Protein AF-A0A962MDW3-F1 (afdb_monomer_lite)

Structure (mmCIF, N/CA/C/O backbone):
data_AF-A0A962MDW3-F1
#
_entry.id   AF-A0A962MDW3-F1
#
loop_
_atom_site.group_PDB
_atom_site.id
_atom_site.type_symbol
_atom_site.label_atom_id
_atom_site.label_alt_id
_atom_site.label_comp_id
_atom_site.label_asym_id
_atom_site.label_entity_id
_atom_site.label_seq_id
_atom_site.pdbx_PDB_ins_code
_atom_site.Cartn_x
_atom_site.Cartn_y
_atom_site.Cartn_z
_atom_site.occupancy
_atom_site.B_iso_or_equiv
_atom_site.auth_seq_id
_atom_site.auth_comp_id
_atom_site.auth_asym_id
_atom_site.auth_atom_id
_atom_site.pdbx_PDB_model_num
ATOM 1 N N . MET A 1 1 ? -18.356 14.597 -3.830 1.00 84.62 1 MET A N 1
ATOM 2 C CA . MET A 1 1 ? -17.204 13.673 -3.774 1.00 84.62 1 MET A CA 1
ATOM 3 C C . MET A 1 1 ? -15.947 14.522 -3.686 1.00 84.62 1 MET A C 1
ATOM 5 O O . MET A 1 1 ? -15.780 15.377 -4.545 1.00 84.62 1 MET A O 1
ATOM 9 N N . ARG A 1 2 ? -15.138 14.364 -2.633 1.00 94.00 2 ARG A N 1
ATOM 10 C CA . ARG A 1 2 ? -13.846 15.051 -2.466 1.00 94.00 2 ARG A CA 1
ATOM 11 C C . ARG A 1 2 ? -12.749 14.017 -2.695 1.00 94.00 2 ARG A C 1
ATOM 13 O O . ARG A 1 2 ? -12.866 12.910 -2.183 1.00 94.00 2 ARG A O 1
ATOM 20 N N . ILE A 1 3 ? -11.752 14.368 -3.497 1.00 94.50 3 ILE A N 1
ATOM 21 C CA . ILE A 1 3 ? -10.598 13.522 -3.810 1.00 94.50 3 ILE A CA 1
ATOM 22 C C . ILE A 1 3 ? -9.363 14.311 -3.394 1.00 94.50 3 ILE A C 1
ATOM 24 O O . ILE A 1 3 ? -9.259 15.492 -3.724 1.00 94.50 3 ILE A O 1
ATOM 28 N N . GLU A 1 4 ? -8.463 13.669 -2.658 1.00 93.94 4 GLU A N 1
ATOM 29 C CA . GLU A 1 4 ? -7.244 14.276 -2.125 1.00 93.94 4 GLU A CA 1
ATOM 30 C C . GLU A 1 4 ? -6.061 13.346 -2.370 1.00 93.94 4 GLU A C 1
ATOM 32 O O . GLU A 1 4 ? -6.208 12.123 -2.360 1.00 93.94 4 GLU A O 1
ATOM 37 N N . VAL A 1 5 ? -4.891 13.937 -2.596 1.00 93.31 5 VAL A N 1
ATOM 38 C CA . VAL A 1 5 ? -3.632 13.199 -2.691 1.00 93.31 5 VAL A CA 1
ATOM 39 C C . VAL A 1 5 ? -3.054 13.101 -1.285 1.00 93.31 5 VAL A C 1
ATOM 41 O O . VAL A 1 5 ? -2.717 14.123 -0.696 1.00 93.31 5 VAL A O 1
ATOM 44 N N . LEU A 1 6 ? -2.956 11.883 -0.747 1.00 92.44 6 LEU A N 1
ATOM 45 C CA . LEU A 1 6 ? -2.318 11.639 0.553 1.00 92.44 6 LEU A CA 1
ATOM 46 C C . LEU A 1 6 ? -0.795 11.552 0.421 1.00 92.44 6 LEU A C 1
ATOM 48 O O . LEU A 1 6 ? -0.069 12.079 1.253 1.00 92.44 6 LEU A O 1
ATOM 52 N N . ILE A 1 7 ? -0.312 10.903 -0.641 1.00 90.50 7 ILE A N 1
ATOM 53 C CA . ILE A 1 7 ? 1.114 10.742 -0.925 1.00 90.50 7 ILE A CA 1
ATOM 54 C C . ILE A 1 7 ? 1.372 11.042 -2.389 1.00 90.50 7 ILE A C 1
ATOM 56 O O . ILE A 1 7 ? 0.727 10.476 -3.272 1.00 90.50 7 ILE A O 1
ATOM 60 N N . ASP A 1 8 ? 2.363 11.893 -2.625 1.00 89.25 8 ASP A N 1
ATOM 61 C CA . ASP A 1 8 ? 2.834 12.231 -3.959 1.00 89.25 8 ASP A CA 1
ATOM 62 C C . ASP A 1 8 ? 4.069 11.383 -4.320 1.00 89.25 8 ASP A C 1
ATOM 64 O O . ASP A 1 8 ? 5.153 11.558 -3.761 1.00 89.25 8 ASP A O 1
ATOM 68 N N . GLY A 1 9 ? 3.894 10.413 -5.224 1.00 76.38 9 GLY A N 1
ATOM 69 C CA . GLY A 1 9 ? 4.999 9.835 -6.002 1.00 76.38 9 GLY A CA 1
ATOM 70 C C . GLY A 1 9 ? 5.986 8.876 -5.314 1.00 76.38 9 GLY A C 1
ATOM 71 O O . GLY A 1 9 ? 7.158 8.877 -5.680 1.00 76.38 9 GLY A O 1
ATOM 72 N N . GLN A 1 10 ? 5.573 8.026 -4.364 1.00 77.25 10 GLN A N 1
ATOM 73 C CA . GLN A 1 10 ? 6.524 7.115 -3.687 1.00 77.25 10 GLN A CA 1
ATOM 74 C C . GLN A 1 10 ? 6.748 5.733 -4.330 1.00 77.25 10 GLN A C 1
ATOM 76 O O . GLN A 1 10 ? 7.771 5.111 -4.039 1.00 77.25 10 GLN A O 1
ATOM 81 N N . ALA A 1 11 ? 5.841 5.251 -5.182 1.00 90.12 11 ALA A N 1
ATOM 82 C CA . ALA A 1 11 ? 5.920 3.921 -5.794 1.00 90.12 11 ALA A CA 1
ATOM 83 C C . ALA A 1 11 ? 6.127 4.015 -7.311 1.00 90.12 11 ALA A C 1
ATOM 85 O O . ALA A 1 11 ? 5.521 4.859 -7.970 1.00 90.12 11 ALA A O 1
ATOM 86 N N . SER A 1 12 ? 6.939 3.113 -7.867 1.00 93.81 12 SER A N 1
ATOM 87 C CA . SER A 1 12 ? 7.079 2.953 -9.324 1.00 93.81 12 SER A CA 1
ATOM 88 C C . SER A 1 12 ? 5.808 2.351 -9.927 1.00 93.81 12 SER A C 1
ATOM 90 O O . SER A 1 12 ? 5.378 2.746 -11.009 1.00 93.81 12 SER A O 1
ATOM 92 N N . LEU A 1 13 ? 5.192 1.417 -9.199 1.00 94.38 13 LEU A N 1
ATOM 93 C CA . LEU A 1 13 ? 3.866 0.874 -9.467 1.00 94.38 13 LEU A CA 1
ATOM 94 C C . LEU A 1 13 ? 3.154 0.640 -8.129 1.00 94.38 13 LEU A C 1
ATOM 96 O O . LEU A 1 13 ? 3.603 -0.181 -7.344 1.00 94.38 13 LEU A O 1
ATOM 100 N N . GLY A 1 14 ? 2.073 1.371 -7.845 1.00 93.81 14 GLY A N 1
ATOM 101 C CA . GLY A 1 14 ? 1.294 1.183 -6.615 1.00 93.81 14 GLY A CA 1
ATOM 102 C C . GLY A 1 14 ? 0.242 0.084 -6.771 1.00 93.81 14 GLY A C 1
ATOM 103 O O . GLY A 1 14 ? -0.630 0.194 -7.632 1.00 93.81 14 GLY A O 1
ATOM 104 N N . GLU A 1 15 ? 0.301 -0.955 -5.937 1.00 96.75 15 GLU A N 1
ATOM 105 C CA . GLU A 1 15 ? -0.549 -2.149 -6.055 1.00 96.75 15 GLU A CA 1
ATOM 106 C C . GLU A 1 15 ? -1.125 -2.599 -4.709 1.00 96.75 15 GLU A C 1
ATOM 108 O O . GLU A 1 15 ? -0.540 -2.371 -3.654 1.00 96.75 15 GLU A O 1
ATOM 113 N N . GLY A 1 16 ? -2.259 -3.304 -4.749 1.00 96.25 16 GLY A N 1
ATOM 114 C CA . GLY A 1 16 ? -2.819 -4.001 -3.586 1.00 96.25 16 GLY A CA 1
ATOM 115 C C . GLY A 1 16 ? -3.055 -3.120 -2.349 1.00 96.25 16 GLY A C 1
ATOM 116 O O . GLY A 1 16 ? -2.532 -3.461 -1.288 1.00 96.25 16 GLY A O 1
ATOM 117 N N . PRO A 1 17 ? -3.816 -2.009 -2.451 1.00 96.56 17 PRO A N 1
ATOM 118 C CA . PRO A 1 17 ? -4.124 -1.181 -1.291 1.00 96.56 17 PRO A CA 1
ATOM 119 C C . PRO A 1 17 ? -4.910 -1.983 -0.244 1.00 96.56 17 PRO A C 1
ATOM 121 O O . PRO A 1 17 ? -5.935 -2.593 -0.553 1.00 96.56 17 PRO A O 1
ATOM 124 N N . LEU A 1 18 ? -4.443 -1.948 1.002 1.00 98.12 18 LEU A N 1
ATOM 125 C CA . LEU A 1 18 ? -5.058 -2.616 2.147 1.00 98.12 18 LEU A CA 1
ATOM 126 C C . LEU A 1 18 ? -5.080 -1.667 3.344 1.00 98.12 18 LEU A C 1
ATOM 128 O O . LEU A 1 18 ? -4.032 -1.203 3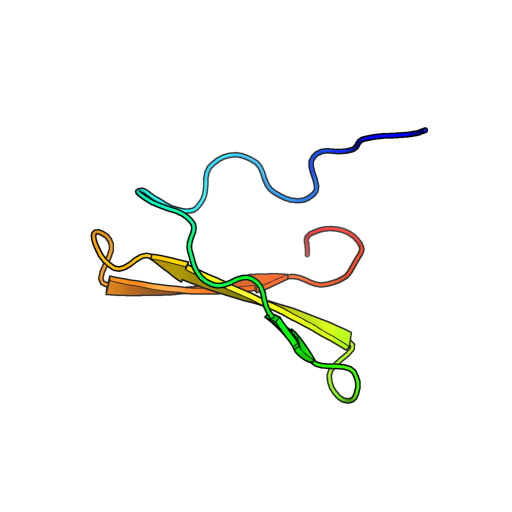.782 1.00 98.12 18 LEU A O 1
ATOM 132 N N . TRP A 1 19 ? -6.259 -1.408 3.904 1.00 98.06 19 TRP A N 1
ATOM 133 C CA . TRP A 1 19 ? -6.370 -0.685 5.169 1.00 98.06 19 TRP A CA 1
ATOM 134 C C . TRP A 1 19 ? -6.356 -1.662 6.344 1.00 98.06 19 TRP A C 1
ATOM 136 O O . TRP A 1 19 ? -7.280 -2.464 6.493 1.00 98.06 19 TRP A O 1
ATOM 146 N N . ASP A 1 20 ? -5.336 -1.570 7.192 1.00 98.50 20 ASP A N 1
ATOM 147 C CA . ASP A 1 20 ? -5.314 -2.249 8.481 1.00 98.50 20 ASP A CA 1
ATOM 148 C C . ASP A 1 20 ? -6.052 -1.398 9.526 1.00 98.50 20 ASP A C 1
ATOM 150 O O . ASP A 1 20 ? -5.651 -0.277 9.857 1.00 98.50 20 ASP A O 1
ATOM 154 N N . VAL A 1 21 ? -7.162 -1.931 10.044 1.00 98.31 21 VAL A N 1
ATOM 155 C CA . VAL A 1 21 ? -8.022 -1.228 11.007 1.00 98.31 21 VAL A CA 1
ATOM 156 C C . VAL A 1 21 ? -7.366 -1.121 12.382 1.00 98.31 21 VAL A C 1
ATOM 158 O O . VAL A 1 21 ? -7.587 -0.132 13.077 1.00 98.31 21 VAL A O 1
ATOM 161 N N . GLN A 1 22 ? -6.577 -2.108 12.797 1.00 98.31 22 GLN A N 1
ATOM 162 C CA . GLN A 1 22 ? -5.966 -2.102 14.122 1.00 98.31 22 GLN A CA 1
ATOM 163 C C . GLN A 1 22 ? -4.842 -1.064 14.197 1.00 98.31 22 GLN A C 1
ATOM 165 O O . GLN A 1 22 ? -4.745 -0.327 15.176 1.00 98.31 22 GLN A O 1
ATOM 170 N N . GLU A 1 23 ? -4.023 -0.973 13.154 1.00 98.12 23 GLU A N 1
ATOM 171 C CA . GLU A 1 23 ? -2.911 -0.030 13.075 1.00 98.12 23 GLU A CA 1
ATOM 172 C C . GLU A 1 23 ? -3.330 1.354 12.566 1.00 98.12 23 GLU A C 1
ATOM 174 O O . GLU A 1 23 ? -2.590 2.322 12.750 1.00 98.12 23 GLU A O 1
ATOM 179 N N . GLN A 1 24 ? -4.512 1.469 11.950 1.00 98.06 24 GLN A N 1
ATOM 180 C CA . GLN A 1 24 ? -4.976 2.673 11.251 1.00 98.06 24 GLN A CA 1
ATOM 181 C C . GLN A 1 24 ? -3.978 3.100 10.172 1.00 98.06 24 GLN A C 1
ATOM 183 O O . GLN A 1 24 ? -3.454 4.222 10.176 1.00 98.06 24 GLN A O 1
ATOM 188 N N . ARG A 1 25 ? -3.659 2.158 9.281 1.00 98.00 25 ARG A N 1
ATOM 189 C CA . ARG A 1 25 ? -2.635 2.329 8.251 1.00 98.00 25 ARG A CA 1
ATOM 190 C C . ARG A 1 25 ? -3.078 1.749 6.914 1.00 98.00 25 ARG A C 1
ATOM 192 O O . ARG A 1 25 ? -3.587 0.634 6.852 1.00 98.00 25 ARG A O 1
ATOM 199 N N . LEU A 1 26 ? -2.837 2.498 5.841 1.00 97.19 26 LEU A N 1
ATOM 200 C CA . LEU A 1 26 ? -2.943 2.029 4.467 1.00 97.19 26 LEU A CA 1
ATOM 201 C C . LEU A 1 26 ? -1.604 1.425 4.068 1.00 97.19 26 LEU A C 1
ATOM 203 O O . LEU A 1 26 ? -0.591 2.112 4.135 1.00 97.19 26 LEU A O 1
ATOM 207 N N . TYR A 1 27 ? -1.614 0.180 3.623 1.00 97.25 27 TYR A N 1
ATOM 208 C CA . TYR A 1 27 ? -0.481 -0.525 3.045 1.00 97.25 27 TYR A CA 1
ATOM 209 C C . TYR A 1 27 ? -0.671 -0.685 1.540 1.00 97.25 27 TYR A C 1
ATOM 211 O O . TYR A 1 27 ? -1.795 -0.866 1.076 1.0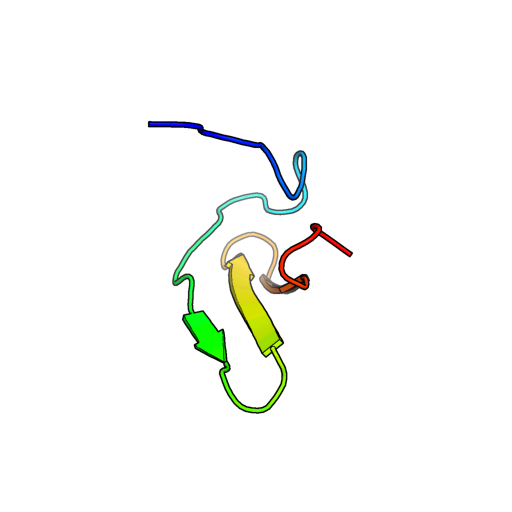0 97.25 27 TYR A O 1
ATOM 219 N N . TRP A 1 28 ? 0.421 -0.646 0.782 1.00 96.25 28 TRP A N 1
ATOM 220 C CA . TRP A 1 28 ? 0.437 -1.024 -0.632 1.00 96.25 28 TRP A CA 1
ATOM 221 C C . TRP A 1 28 ? 1.820 -1.529 -1.038 1.00 96.25 28 TRP A C 1
ATOM 223 O O . TRP A 1 28 ? 2.827 -1.295 -0.362 1.00 96.25 28 TRP A O 1
ATOM 233 N N . LEU A 1 29 ? 1.859 -2.257 -2.145 1.00 96.69 29 LEU A N 1
ATOM 234 C CA . LEU A 1 29 ? 3.058 -2.873 -2.691 1.00 96.69 29 LEU A CA 1
ATOM 235 C C . LEU A 1 29 ? 3.601 -2.045 -3.857 1.00 96.69 29 LEU A C 1
ATOM 237 O O . LEU A 1 29 ? 2.840 -1.406 -4.581 1.00 96.69 29 LEU A O 1
ATOM 241 N N . ASP A 1 30 ? 4.917 -2.109 -4.035 1.00 96.62 30 ASP A N 1
ATOM 242 C CA . ASP A 1 30 ? 5.613 -1.742 -5.267 1.00 96.62 30 ASP A CA 1
ATOM 243 C C . ASP A 1 30 ? 6.475 -2.928 -5.708 1.00 96.62 30 ASP A C 1
ATOM 245 O O . ASP A 1 30 ? 7.579 -3.142 -5.192 1.00 96.62 30 ASP A O 1
ATOM 249 N N . SER A 1 31 ? 5.954 -3.743 -6.630 1.00 96.31 31 SER A N 1
ATOM 250 C CA . SER A 1 31 ? 6.635 -4.951 -7.112 1.00 96.31 31 SER A CA 1
ATOM 251 C C . SER A 1 31 ? 7.871 -4.637 -7.960 1.00 96.31 31 SER A C 1
ATOM 253 O O . SER A 1 31 ? 8.867 -5.362 -7.890 1.00 96.31 31 SER A O 1
ATOM 255 N N . LEU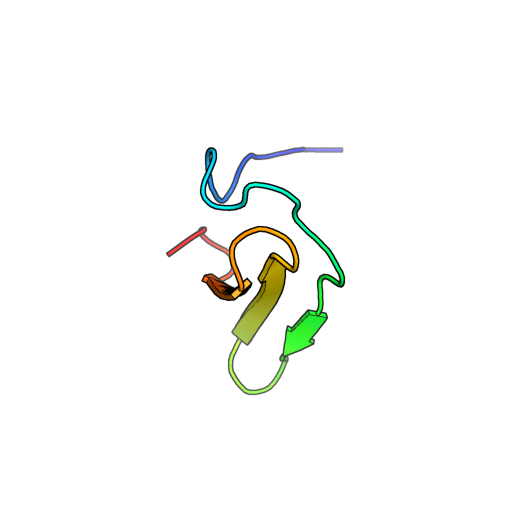 A 1 32 ? 7.854 -3.522 -8.698 1.00 96.38 32 LEU A N 1
ATOM 256 C CA . LEU A 1 32 ? 8.990 -3.056 -9.494 1.00 96.38 32 LEU A CA 1
ATOM 257 C C . LEU A 1 32 ? 10.101 -2.500 -8.594 1.00 96.38 32 LEU A C 1
ATOM 259 O O . LEU A 1 32 ? 11.276 -2.818 -8.782 1.00 96.38 32 LEU A O 1
ATOM 263 N N . GLY A 1 33 ? 9.723 -1.714 -7.584 1.00 95.06 33 GLY A N 1
ATOM 264 C CA . GLY A 1 33 ? 10.630 -1.141 -6.590 1.00 95.06 33 GLY A CA 1
ATOM 265 C C . GLY A 1 33 ? 11.054 -2.105 -5.479 1.00 95.06 33 GLY A C 1
ATOM 266 O O . GLY A 1 33 ? 11.977 -1.785 -4.728 1.00 95.06 33 GLY A O 1
ATOM 267 N N . LYS A 1 34 ? 10.412 -3.279 -5.378 1.00 95.62 34 LYS A N 1
ATOM 268 C CA . LYS A 1 34 ? 10.586 -4.289 -4.316 1.00 95.62 34 LYS A CA 1
ATOM 269 C C . LYS A 1 34 ? 10.388 -3.709 -2.912 1.00 95.62 34 LYS A C 1
ATOM 271 O O . LYS A 1 34 ? 11.189 -3.960 -2.009 1.00 95.62 34 LYS A O 1
ATOM 276 N N . LYS A 1 35 ? 9.335 -2.909 -2.734 1.00 96.25 35 LYS A N 1
ATOM 277 C CA . LYS A 1 35 ? 9.027 -2.219 -1.474 1.00 96.25 35 LYS A CA 1
ATOM 278 C C . LYS A 1 35 ? 7.593 -2.464 -1.033 1.00 96.25 35 LYS A C 1
ATOM 280 O O . LYS A 1 35 ? 6.704 -2.722 -1.839 1.00 96.25 35 LYS A O 1
ATOM 285 N N . ILE A 1 36 ? 7.394 -2.343 0.274 1.00 96.31 36 ILE A N 1
ATOM 286 C CA . ILE A 1 36 ? 6.080 -2.201 0.892 1.00 96.31 36 ILE A CA 1
ATOM 287 C C . ILE A 1 36 ? 6.028 -0.786 1.442 1.00 96.31 36 ILE A C 1
ATOM 289 O O . ILE A 1 36 ? 6.939 -0.359 2.154 1.00 96.31 36 ILE A O 1
ATOM 293 N N . HIS A 1 37 ? 4.974 -0.071 1.097 1.00 95.94 37 HIS A N 1
ATOM 294 C CA . HIS A 1 37 ? 4.734 1.278 1.562 1.00 95.94 37 HIS A CA 1
ATOM 295 C C . HIS A 1 37 ? 3.583 1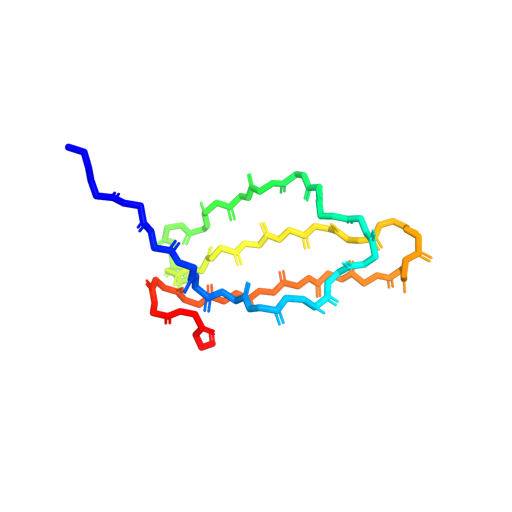.296 2.557 1.00 95.94 37 HIS A C 1
ATOM 297 O O . HIS A 1 37 ? 2.746 0.389 2.590 1.00 95.94 37 HIS A O 1
ATOM 303 N N . ARG A 1 38 ? 3.562 2.347 3.371 1.00 96.50 38 ARG A N 1
ATOM 304 C CA . ARG A 1 38 ? 2.523 2.574 4.358 1.00 96.50 38 ARG A CA 1
ATOM 305 C C . ARG A 1 38 ? 2.309 4.059 4.583 1.00 96.50 38 ARG A C 1
ATOM 307 O O . ARG A 1 38 ? 3.287 4.798 4.594 1.00 96.50 38 ARG A O 1
ATOM 314 N N . CYS A 1 39 ? 1.071 4.447 4.864 1.00 96.44 39 CYS A N 1
ATOM 315 C CA . CYS A 1 39 ? 0.765 5.736 5.467 1.00 96.44 39 CYS A CA 1
ATOM 316 C C . CYS A 1 39 ? -0.445 5.672 6.392 1.00 96.44 39 CYS A C 1
ATOM 318 O O . CYS A 1 39 ? -1.190 4.691 6.392 1.00 96.44 39 CYS A O 1
ATOM 320 N N . ASP A 1 40 ? -0.654 6.708 7.190 1.00 96.38 40 ASP A N 1
ATOM 321 C CA . ASP A 1 40 ? -1.932 6.924 7.867 1.00 96.38 40 ASP A CA 1
ATOM 322 C C . ASP A 1 40 ? -2.958 7.654 6.976 1.00 96.38 40 ASP A C 1
ATOM 324 O O . ASP A 1 40 ? -2.726 7.904 5.791 1.00 96.38 40 ASP A O 1
ATOM 328 N N . ALA A 1 41 ? -4.124 7.985 7.540 1.00 95.19 41 ALA A N 1
ATOM 329 C CA . ALA A 1 41 ? -5.201 8.672 6.822 1.00 95.19 41 ALA A CA 1
ATOM 330 C C . ALA A 1 41 ? -4.864 10.124 6.420 1.00 95.19 41 ALA A C 1
ATOM 332 O O . ALA A 1 41 ? -5.610 10.725 5.650 1.00 95.19 41 ALA A O 1
ATOM 333 N N . SER A 1 42 ? -3.770 10.687 6.940 1.00 94.44 42 SER A N 1
ATOM 334 C CA . SER A 1 42 ? -3.246 12.004 6.570 1.00 94.44 42 SER A CA 1
ATOM 335 C C . SER A 1 42 ? -2.096 11.939 5.561 1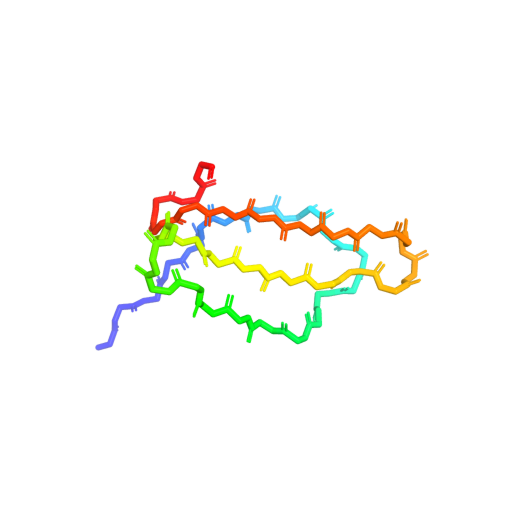.00 94.44 42 SER A C 1
ATOM 337 O O . SER A 1 42 ? -1.693 12.977 5.045 1.00 94.44 42 SER A O 1
ATOM 339 N N . GLY A 1 43 ? -1.601 10.735 5.250 1.00 92.56 43 GLY A N 1
ATOM 340 C CA . GLY A 1 43 ? -0.471 10.527 4.344 1.00 92.56 43 GLY A CA 1
ATOM 341 C C . GLY A 1 43 ? 0.904 10.502 5.021 1.00 92.56 43 GLY A C 1
ATOM 342 O O . GLY A 1 43 ? 1.907 10.539 4.310 1.00 92.56 43 GLY A O 1
ATOM 343 N N . ALA A 1 44 ? 0.963 10.431 6.358 1.00 87.25 44 ALA A N 1
ATOM 344 C CA . ALA A 1 44 ? 2.211 10.351 7.129 1.00 87.25 44 ALA A CA 1
ATOM 345 C C . ALA A 1 44 ? 2.750 8.921 7.285 1.00 87.25 44 ALA A C 1
ATOM 347 O O . ALA A 1 44 ? 1.932 7.966 7.311 1.00 87.25 44 ALA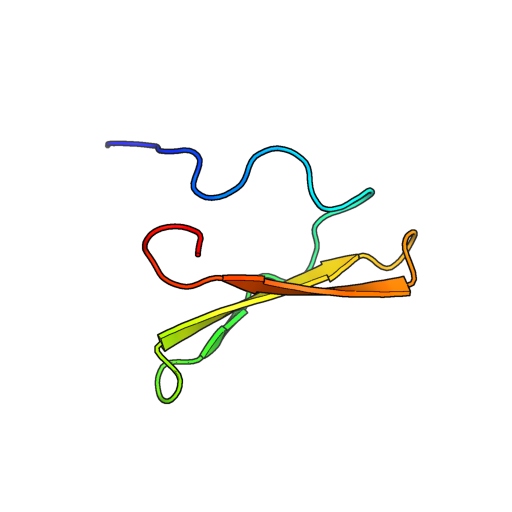 A O 1
#

Secondary structure (DSSP, 8-state):
-----SSSS--SS-EEEEEETTTTEEEEEETTTTEEEEE-TT--

Radius of gyration: 10.77 Å; chains: 1; bounding box: 28×20×24 Å

Sequence (44 aa):
MRIEVLIDGQASLGEGPLWDVQEQRLYWLDSLGKKIHRCDASGA

Foldseek 3Di:
DDDDDQDDDDEPDWADWDQDPVVQKTWTDRPVVRDIDIDHPNND

pLDDT: mean 94.27, std 4.83, range [76.38, 98.5]